Protein AF-A0A0C5W540-F1 (afdb_monomer_lite)

pLDDT: mean 79.54, std 17.99, range [41.78, 96.38]

Foldseek 3Di:
DFWWAQPPPRDTWDWDDDPNDIWTADPVVRDTDGPVRTHGPPPPPDDPPPDPDPDDPPPDDDD

Sequence (63 aa):
MVKKICPHCKNLLEQLKACGCQDWFCQRCGVLVSRKQALPVSAEHSEQELNSPATMATMAVRQ

Structure (mmCIF, N/CA/C/O backbone):
data_AF-A0A0C5W540-F1
#
_entry.id   AF-A0A0C5W540-F1
#
loop_
_atom_site.group_PDB
_atom_site.id
_atom_site.type_symbol
_atom_site.label_atom_id
_atom_site.label_alt_id
_atom_site.label_comp_id
_atom_site.label_asym_id
_atom_site.label_entity_id
_atom_site.label_seq_id
_atom_site.pdbx_PDB_ins_code
_atom_site.Cartn_x
_atom_site.Cartn_y
_atom_site.Cartn_z
_atom_site.occupancy
_atom_site.B_iso_or_equiv
_atom_site.auth_seq_id
_atom_site.auth_comp_id
_atom_site.auth_asym_id
_atom_site.auth_atom_id
_atom_site.pdbx_PDB_model_num
ATOM 1 N N . MET A 1 1 ? 11.751 7.222 4.339 1.00 64.31 1 MET A N 1
ATOM 2 C CA . MET A 1 1 ? 10.811 6.241 3.739 1.00 64.31 1 MET A CA 1
ATOM 3 C C . MET A 1 1 ? 9.387 6.731 3.965 1.00 64.31 1 MET A C 1
ATOM 5 O O . MET A 1 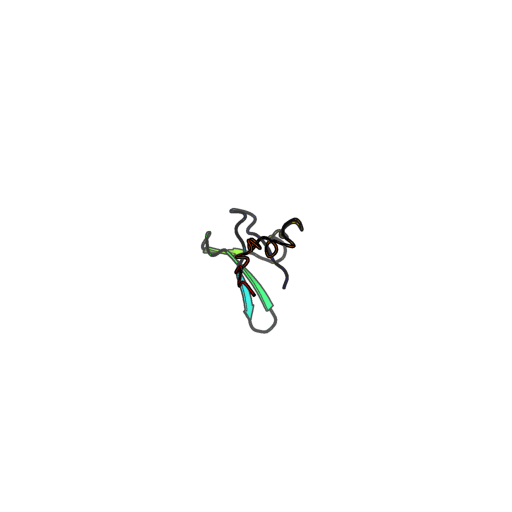1 ? 9.086 7.124 5.083 1.00 64.31 1 MET A O 1
ATOM 9 N N . VAL A 1 2 ? 8.532 6.759 2.936 1.00 80.44 2 VAL A N 1
ATOM 10 C CA . VAL A 1 2 ? 7.132 7.215 3.071 1.00 80.44 2 VAL A CA 1
ATOM 11 C C . VAL A 1 2 ? 6.273 6.042 3.534 1.00 80.44 2 VAL A C 1
ATOM 13 O O . VAL A 1 2 ? 6.077 5.093 2.776 1.00 80.44 2 VAL A O 1
ATOM 16 N N . LYS A 1 3 ? 5.758 6.105 4.765 1.00 88.88 3 LYS A N 1
ATOM 17 C CA . LYS A 1 3 ? 4.839 5.092 5.298 1.00 88.88 3 LYS A CA 1
ATOM 18 C C . LYS A 1 3 ? 3.403 5.412 4.871 1.00 88.88 3 LYS A C 1
ATOM 20 O O . LYS A 1 3 ? 2.966 6.563 4.932 1.00 88.88 3 LYS A O 1
ATOM 25 N N . LYS A 1 4 ? 2.674 4.391 4.426 1.00 93.56 4 LYS A N 1
ATOM 26 C CA . LYS A 1 4 ? 1.276 4.478 3.987 1.00 93.56 4 LYS A CA 1
ATOM 27 C C . LYS A 1 4 ? 0.443 3.383 4.651 1.00 93.56 4 LYS A C 1
ATOM 29 O O . LYS A 1 4 ? 0.987 2.337 5.007 1.00 93.56 4 LYS A O 1
ATOM 34 N N . ILE A 1 5 ? -0.861 3.614 4.779 1.00 95.38 5 ILE A N 1
ATOM 35 C CA . ILE A 1 5 ? -1.822 2.650 5.327 1.00 95.38 5 ILE A CA 1
ATOM 36 C C . ILE A 1 5 ? -2.912 2.295 4.317 1.00 95.38 5 ILE A C 1
ATOM 38 O O . ILE A 1 5 ? -3.278 3.091 3.446 1.00 95.38 5 ILE A O 1
ATOM 42 N N . CYS A 1 6 ? -3.433 1.078 4.451 1.00 95.31 6 CYS A N 1
ATOM 43 C CA . CYS A 1 6 ? -4.529 0.570 3.637 1.00 95.31 6 CYS A CA 1
ATOM 44 C C . CYS A 1 6 ? -5.828 1.336 3.946 1.00 95.31 6 CYS A C 1
ATOM 46 O O . CYS A 1 6 ? -6.207 1.405 5.118 1.00 95.31 6 CYS A O 1
ATOM 48 N N . PRO A 1 7 ? -6.563 1.849 2.941 1.00 94.56 7 PRO A N 1
ATOM 49 C CA . PRO A 1 7 ? -7.828 2.551 3.176 1.00 94.56 7 PRO A CA 1
ATOM 50 C C . PRO A 1 7 ? -8.931 1.639 3.738 1.00 94.56 7 PRO A C 1
ATOM 52 O O . PRO A 1 7 ? -9.864 2.128 4.363 1.00 94.56 7 PRO A O 1
ATOM 55 N N . HIS A 1 8 ? -8.817 0.318 3.556 1.00 94.25 8 HIS A N 1
ATOM 56 C CA . HIS A 1 8 ? -9.817 -0.648 4.017 1.00 94.25 8 HIS A CA 1
ATOM 57 C C . HIS A 1 8 ? -9.584 -1.102 5.459 1.00 94.25 8 HIS A C 1
ATOM 59 O O . HIS A 1 8 ? -10.494 -1.069 6.278 1.00 94.25 8 HIS A O 1
ATOM 65 N N . CYS A 1 9 ? -8.361 -1.532 5.782 1.00 94.81 9 CYS A N 1
ATOM 66 C CA . CYS A 1 9 ? -8.054 -2.146 7.077 1.00 94.81 9 CYS A CA 1
ATOM 67 C C . CYS A 1 9 ? -7.127 -1.307 7.961 1.00 94.81 9 CYS A C 1
ATOM 69 O O . CYS A 1 9 ? -6.751 -1.768 9.037 1.00 94.81 9 CYS A O 1
ATOM 71 N N . LYS A 1 10 ? -6.705 -0.118 7.504 1.00 93.75 10 LYS A N 1
ATOM 72 C CA . LYS A 1 10 ? -5.816 0.821 8.215 1.00 93.75 10 LYS A CA 1
ATOM 73 C C . LYS A 1 10 ? -4.463 0.238 8.658 1.00 93.75 10 LYS A C 1
ATOM 75 O O . LYS A 1 10 ? -3.744 0.870 9.420 1.00 93.75 10 LYS A O 1
ATOM 80 N N . ASN A 1 11 ? -4.086 -0.945 8.1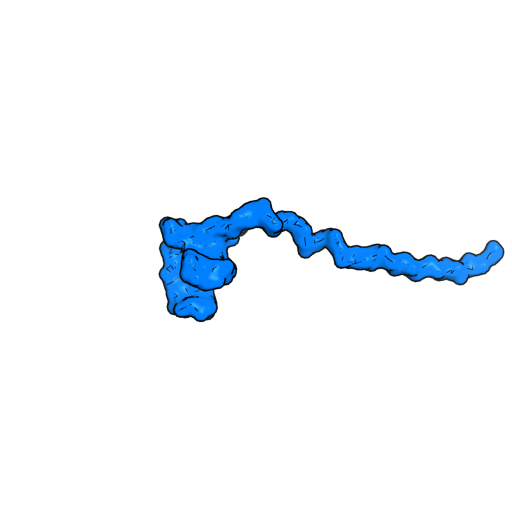68 1.00 93.88 11 ASN A N 1
ATOM 81 C CA . ASN A 1 11 ? -2.782 -1.548 8.442 1.00 93.88 11 ASN A CA 1
ATOM 82 C C . ASN A 1 11 ? -1.697 -0.920 7.562 1.00 93.88 11 ASN A C 1
ATOM 84 O O . ASN A 1 11 ? -1.990 -0.413 6.473 1.00 93.88 11 ASN A O 1
ATOM 88 N N . LEU A 1 12 ? -0.446 -1.002 8.023 1.00 94.56 12 LEU A N 1
ATOM 89 C CA . LEU A 1 12 ? 0.720 -0.599 7.245 1.00 94.56 12 LEU A CA 1
ATOM 90 C C . LEU A 1 12 ? 0.791 -1.372 5.931 1.00 94.56 12 LEU A C 1
ATOM 92 O O . LEU A 1 12 ? 0.574 -2.583 5.874 1.00 94.56 12 LEU A O 1
ATOM 96 N N . LEU A 1 13 ? 1.092 -0.628 4.876 1.00 95.62 13 LEU A N 1
ATOM 97 C CA . LEU A 1 13 ? 1.332 -1.185 3.562 1.00 95.62 13 LEU A CA 1
ATOM 98 C C . LEU A 1 13 ? 2.817 -1.485 3.371 1.00 95.62 13 LEU A C 1
ATOM 100 O O . LEU A 1 13 ? 3.675 -0.679 3.740 1.00 95.62 13 LEU A O 1
ATOM 104 N N . GLU A 1 14 ? 3.105 -2.608 2.725 1.00 94.50 14 GLU A N 1
ATOM 105 C CA . GLU A 1 14 ? 4.438 -2.930 2.236 1.00 94.50 14 GLU A CA 1
ATOM 106 C C . GLU A 1 14 ? 4.722 -2.123 0.967 1.00 94.50 14 GLU A C 1
ATOM 108 O O . GLU A 1 14 ? 3.875 -2.015 0.080 1.00 94.50 14 GLU A O 1
ATOM 113 N N . GLN A 1 15 ? 5.906 -1.522 0.888 1.00 93.38 15 GLN A N 1
ATOM 114 C CA . GLN A 1 15 ? 6.325 -0.752 -0.275 1.00 93.38 15 GLN A CA 1
ATOM 115 C C . GLN A 1 15 ? 6.983 -1.687 -1.292 1.00 93.38 15 GLN A C 1
ATOM 117 O O . GLN A 1 15 ? 8.063 -2.212 -1.033 1.00 93.38 15 GLN A O 1
ATOM 122 N N . LEU A 1 16 ? 6.375 -1.828 -2.469 1.00 92.25 16 LEU A N 1
ATOM 123 C CA . LEU A 1 16 ? 6.940 -2.599 -3.573 1.00 92.25 16 LEU A CA 1
ATOM 124 C C . LEU A 1 16 ? 7.605 -1.652 -4.570 1.00 92.25 16 LEU A C 1
ATOM 126 O O . LEU A 1 16 ? 7.011 -0.658 -4.995 1.00 92.25 16 LEU A O 1
ATOM 130 N N . LYS A 1 17 ? 8.853 -1.951 -4.937 1.00 91.62 17 LYS A N 1
ATOM 131 C CA . LYS A 1 17 ? 9.610 -1.208 -5.948 1.00 91.62 17 LYS A CA 1
ATOM 132 C C . LYS A 1 17 ? 10.119 -2.170 -7.008 1.00 91.62 17 LYS A C 1
ATOM 134 O O . LYS A 1 17 ? 10.885 -3.073 -6.690 1.00 91.62 17 LYS A O 1
ATOM 139 N N . ALA A 1 18 ? 9.736 -1.943 -8.257 1.00 90.06 18 ALA A N 1
ATOM 140 C CA . ALA A 1 18 ? 10.207 -2.726 -9.394 1.00 90.06 18 ALA A CA 1
ATOM 141 C C . ALA A 1 18 ? 10.393 -1.807 -10.603 1.00 90.06 18 ALA A C 1
ATOM 143 O O . ALA A 1 18 ? 9.521 -0.991 -10.896 1.00 90.06 18 ALA A O 1
ATOM 144 N N . CYS A 1 19 ? 11.535 -1.917 -11.290 1.00 89.12 19 CYS A N 1
ATOM 145 C CA . CYS A 1 19 ? 11.808 -1.205 -12.548 1.00 89.12 19 CYS A CA 1
ATOM 146 C C . CYS A 1 19 ? 11.545 0.319 -12.493 1.00 89.12 19 CYS A C 1
ATOM 148 O O . CYS A 1 19 ? 11.083 0.913 -13.461 1.00 89.12 19 CYS A O 1
ATOM 150 N N . GLY A 1 20 ? 11.789 0.956 -11.341 1.00 87.62 20 GLY A N 1
ATOM 151 C CA . GLY A 1 20 ? 11.544 2.391 -11.127 1.00 87.62 20 GLY A CA 1
ATOM 152 C C . GLY A 1 20 ? 10.094 2.769 -10.787 1.00 87.62 20 GLY A C 1
ATOM 153 O O . GLY A 1 20 ? 9.835 3.916 -10.423 1.00 87.6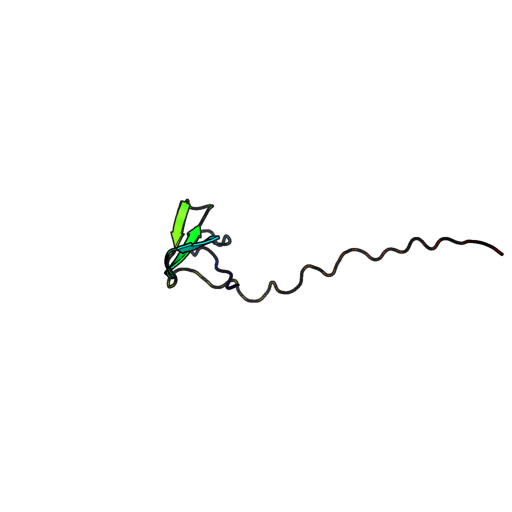2 20 GLY A O 1
ATOM 154 N N . CYS A 1 21 ? 9.158 1.822 -10.832 1.00 88.06 21 CYS A N 1
ATOM 155 C CA . CYS A 1 21 ? 7.791 2.001 -10.355 1.00 88.06 21 CYS A CA 1
ATOM 156 C C . CYS A 1 21 ? 7.683 1.681 -8.861 1.00 88.06 21 CYS A C 1
ATOM 158 O O . CYS A 1 21 ? 8.416 0.845 -8.327 1.00 88.06 21 CYS A O 1
ATOM 160 N N . GLN A 1 22 ? 6.759 2.368 -8.190 1.00 90.12 22 GLN A N 1
ATOM 161 C CA . GLN A 1 22 ? 6.454 2.160 -6.782 1.00 90.12 22 GLN A CA 1
ATOM 162 C C . GLN A 1 22 ? 4.950 1.974 -6.590 1.00 90.12 22 GLN A C 1
ATOM 164 O O . GLN A 1 22 ? 4.172 2.880 -6.908 1.00 90.12 22 GLN A O 1
ATOM 169 N N . ASP A 1 23 ? 4.599 0.856 -5.962 1.00 91.69 23 ASP A N 1
ATOM 170 C CA . ASP A 1 23 ? 3.251 0.498 -5.527 1.00 91.69 23 ASP A CA 1
ATOM 171 C C . ASP A 1 23 ? 3.255 0.095 -4.047 1.00 91.69 23 ASP A C 1
ATOM 173 O O . ASP A 1 23 ? 4.306 0.035 -3.395 1.00 91.69 23 ASP A O 1
ATOM 177 N N . TRP A 1 24 ? 2.069 -0.156 -3.497 1.00 94.81 24 TRP A N 1
ATOM 178 C CA . TRP A 1 24 ? 1.913 -0.659 -2.139 1.00 94.81 24 TRP A CA 1
ATOM 179 C C . TRP A 1 24 ? 1.102 -1.938 -2.124 1.00 94.81 24 TRP A C 1
ATOM 181 O O . TRP A 1 24 ? 0.115 -2.062 -2.843 1.00 94.81 24 TRP A O 1
ATOM 191 N N . PHE A 1 25 ? 1.473 -2.865 -1.251 1.00 96.00 25 PHE A N 1
ATOM 192 C CA . PHE A 1 25 ? 0.736 -4.100 -1.044 1.00 96.00 25 PHE A CA 1
ATOM 193 C C . PHE A 1 25 ? 0.232 -4.189 0.392 1.00 96.00 25 PHE A C 1
ATOM 195 O O . PHE A 1 25 ? 0.961 -3.943 1.355 1.00 96.00 25 PHE A O 1
ATOM 202 N N . CYS A 1 26 ? -1.045 -4.525 0.547 1.00 96.38 26 CYS A N 1
ATOM 203 C CA . CYS A 1 26 ? -1.626 -4.782 1.851 1.00 96.38 26 CYS A CA 1
ATOM 204 C C . CYS A 1 26 ? -1.530 -6.272 2.171 1.00 96.38 26 CYS A C 1
ATOM 206 O O . CYS A 1 26 ? -2.350 -7.050 1.691 1.00 96.38 26 CYS A O 1
ATOM 208 N N . GLN A 1 27 ? -0.605 -6.658 3.052 1.00 95.69 27 GLN A N 1
ATOM 209 C CA . GLN A 1 27 ? -0.437 -8.060 3.460 1.00 95.69 27 GLN A CA 1
ATOM 210 C C . GLN A 1 27 ? -1.678 -8.649 4.151 1.00 95.69 27 GLN A C 1
ATOM 212 O O . GLN A 1 27 ? -1.928 -9.843 4.053 1.00 95.69 27 GLN A O 1
ATOM 217 N N . ARG A 1 28 ? -2.487 -7.819 4.826 1.00 96.19 28 ARG A N 1
ATOM 218 C CA . ARG A 1 28 ? -3.697 -8.280 5.528 1.00 96.19 28 ARG A CA 1
ATOM 219 C C . ARG A 1 28 ? -4.885 -8.507 4.592 1.00 96.19 28 ARG A C 1
ATOM 221 O O . ARG A 1 28 ? -5.655 -9.432 4.804 1.00 96.19 28 ARG A O 1
ATOM 228 N N . CYS A 1 29 ? -5.062 -7.640 3.597 1.00 96.38 29 CYS A N 1
ATOM 229 C CA . CYS A 1 29 ? -6.162 -7.751 2.636 1.00 96.38 29 CYS A CA 1
ATOM 230 C C . CYS A 1 29 ? -5.781 -8.569 1.395 1.00 96.38 29 CYS A C 1
ATOM 232 O O . CYS A 1 29 ? -6.669 -8.966 0.653 1.00 96.38 29 CYS A O 1
ATOM 234 N N . GLY A 1 30 ? -4.485 -8.787 1.150 1.00 96.06 30 GLY A N 1
ATOM 235 C CA . GLY A 1 30 ? -3.986 -9.480 -0.036 1.00 96.06 30 GLY A CA 1
ATOM 236 C C . GLY A 1 30 ? -4.150 -8.682 -1.334 1.00 96.06 30 GLY A C 1
ATOM 237 O O . GLY A 1 30 ? -4.293 -9.279 -2.394 1.00 96.06 30 GLY A O 1
ATOM 238 N N . VAL A 1 31 ? -4.170 -7.344 -1.269 1.00 95.62 31 VAL A N 1
ATOM 239 C CA . VAL A 1 31 ? -4.459 -6.475 -2.427 1.00 95.62 31 VAL A CA 1
ATOM 240 C C . VAL A 1 31 ? -3.367 -5.441 -2.676 1.00 95.62 31 VAL A C 1
ATOM 242 O O . VAL A 1 31 ? -2.747 -4.928 -1.739 1.00 95.62 31 VAL A O 1
ATOM 245 N N . LEU A 1 32 ? -3.176 -5.093 -3.950 1.00 95.19 32 LEU A N 1
ATOM 246 C CA . LEU A 1 32 ? -2.364 -3.953 -4.368 1.00 95.19 32 LEU A CA 1
ATOM 247 C C . LEU A 1 32 ? -3.153 -2.653 -4.194 1.00 95.19 32 LEU A C 1
ATOM 249 O O . LEU A 1 32 ? -4.306 -2.540 -4.607 1.00 95.19 32 LEU A O 1
ATOM 253 N N . VAL A 1 33 ? -2.513 -1.662 -3.587 1.00 94.19 33 VAL A N 1
ATOM 254 C CA . VAL A 1 33 ? -3.059 -0.334 -3.320 1.00 94.19 33 VAL A CA 1
ATOM 255 C C . VAL A 1 33 ? -2.240 0.686 -4.103 1.00 94.19 33 VAL A C 1
ATOM 257 O O . VAL A 1 33 ? -1.027 0.798 -3.938 1.00 94.19 33 VAL A O 1
ATOM 260 N N . SER A 1 34 ? -2.915 1.458 -4.951 1.00 91.25 34 SER A N 1
ATOM 261 C CA . SER A 1 34 ? -2.280 2.493 -5.775 1.00 91.25 34 SER A CA 1
ATOM 262 C C . SER A 1 34 ? -1.874 3.735 -4.963 1.00 91.25 34 SER A C 1
ATOM 264 O O . SER A 1 34 ? -2.426 4.010 -3.893 1.00 91.25 34 SE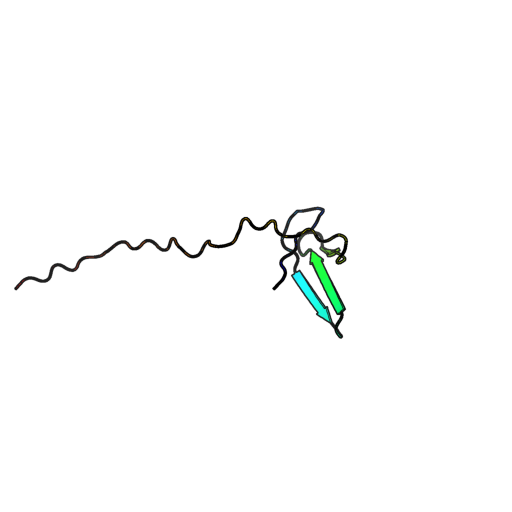R A O 1
ATOM 266 N N . ARG A 1 35 ? -0.975 4.577 -5.509 1.00 88.12 35 ARG A N 1
ATOM 267 C CA . ARG A 1 35 ? -0.513 5.828 -4.845 1.00 88.12 35 ARG A CA 1
ATOM 268 C C . ARG A 1 35 ? -1.632 6.768 -4.435 1.00 88.12 35 ARG A C 1
ATOM 270 O O . ARG A 1 35 ? -1.494 7.467 -3.436 1.00 88.12 35 ARG A O 1
ATOM 277 N N . LYS A 1 36 ? -2.704 6.808 -5.227 1.00 90.25 36 LYS A N 1
ATOM 278 C CA . LYS A 1 36 ? -3.841 7.706 -5.005 1.00 90.25 36 LYS A CA 1
ATOM 279 C C . LYS A 1 36 ? -4.760 7.212 -3.889 1.00 90.25 36 LYS A C 1
ATOM 281 O O . LYS A 1 36 ? -5.377 8.030 -3.223 1.00 90.25 36 LYS A O 1
ATOM 286 N N . GLN A 1 37 ? -4.845 5.897 -3.688 1.00 92.69 37 GLN A N 1
ATOM 287 C CA . GLN A 1 37 ? -5.718 5.287 -2.681 1.00 92.69 37 GLN A CA 1
ATOM 288 C C . GLN A 1 37 ? -5.021 5.085 -1.331 1.00 92.69 37 GLN A C 1
ATOM 290 O O . GLN A 1 37 ? -5.684 5.006 -0.300 1.00 92.69 37 GLN A O 1
ATOM 295 N N . ALA A 1 38 ? -3.690 4.997 -1.323 1.00 92.44 38 ALA A N 1
ATOM 296 C CA . ALA A 1 38 ? -2.904 4.810 -0.113 1.00 92.44 38 ALA A CA 1
ATOM 297 C C . ALA A 1 38 ? -2.939 6.058 0.792 1.00 92.44 38 ALA A C 1
ATOM 299 O O . ALA A 1 38 ? -2.445 7.137 0.427 1.00 92.44 38 ALA A O 1
ATOM 300 N N . LEU A 1 39 ? -3.448 5.896 2.014 1.00 94.00 39 LEU A N 1
ATOM 301 C CA . LEU A 1 39 ? -3.545 6.984 2.986 1.00 94.00 39 LEU A CA 1
ATOM 302 C C . LEU A 1 39 ? -2.183 7.226 3.662 1.00 94.00 39 LEU A C 1
ATOM 304 O O . LEU A 1 39 ? -1.446 6.267 3.912 1.00 94.00 39 LEU A O 1
ATOM 308 N N . PRO A 1 40 ? -1.792 8.484 3.932 1.00 91.25 40 PRO A N 1
ATOM 309 C CA . PRO A 1 40 ? -0.611 8.765 4.743 1.00 91.25 40 PRO A CA 1
ATOM 310 C C . PRO A 1 40 ? -0.788 8.206 6.158 1.00 91.25 40 PRO A C 1
ATOM 312 O O . PRO A 1 40 ? -1.884 8.259 6.711 1.00 91.25 40 PRO A O 1
ATOM 315 N N . VAL A 1 41 ? 0.292 7.690 6.750 1.00 86.69 41 VAL A N 1
ATOM 316 C CA . VAL A 1 41 ? 0.339 7.552 8.211 1.00 86.69 41 VAL A CA 1
ATOM 317 C C . VAL A 1 41 ? 0.309 8.978 8.756 1.00 86.69 41 VAL A C 1
ATOM 319 O O . VAL A 1 41 ? 1.240 9.742 8.497 1.00 86.69 41 VAL A O 1
ATOM 322 N N . SER A 1 42 ? -0.781 9.369 9.414 1.00 73.62 42 SER A N 1
ATOM 323 C CA . SER A 1 42 ? -0.875 10.646 10.122 1.00 73.62 42 SER A CA 1
ATOM 324 C C . SER A 1 42 ? 0.309 10.761 11.087 1.00 73.62 42 SER A C 1
ATOM 326 O O . SER A 1 42 ? 0.691 9.787 11.735 1.00 73.62 42 SER A O 1
ATOM 328 N N . ALA A 1 43 ? 0.950 11.930 11.092 1.00 57.25 43 ALA A N 1
ATOM 329 C CA . ALA A 1 43 ? 2.250 12.204 11.702 1.00 57.25 43 ALA A CA 1
ATOM 330 C C . ALA A 1 43 ? 2.206 12.283 13.241 1.00 57.25 43 ALA A C 1
ATOM 332 O O . ALA A 1 43 ? 2.713 13.225 13.835 1.00 57.25 43 ALA A O 1
ATOM 333 N N . GLU A 1 44 ? 1.612 11.287 13.884 1.00 53.41 44 GLU A N 1
ATOM 334 C CA . GLU A 1 44 ? 1.509 11.168 15.342 1.00 53.41 44 GLU A CA 1
ATOM 335 C C . GLU A 1 44 ? 2.247 9.931 15.883 1.00 53.41 44 GLU A C 1
ATOM 337 O O . GLU A 1 44 ? 2.110 9.570 17.042 1.00 53.41 44 GLU A O 1
ATOM 342 N N . HIS A 1 45 ? 3.128 9.330 15.074 1.00 47.91 45 HIS A N 1
ATOM 343 C CA . HIS A 1 45 ? 4.091 8.322 15.534 1.00 47.91 45 HIS A CA 1
ATOM 344 C C . HIS A 1 45 ? 5.509 8.638 15.045 1.00 47.91 45 HIS A C 1
ATOM 346 O O . HIS A 1 45 ? 6.113 7.896 14.265 1.00 47.91 45 HIS A O 1
ATOM 352 N N . SER A 1 46 ? 6.030 9.770 15.504 1.00 41.78 46 SER A N 1
ATOM 353 C CA . SER A 1 46 ? 7.470 9.972 15.662 1.00 41.78 46 SER A CA 1
ATOM 354 C C . SER A 1 46 ? 7.741 9.766 17.154 1.00 41.78 46 SER A C 1
ATOM 356 O O . SER A 1 46 ? 7.019 10.338 17.954 1.00 41.78 46 SER A O 1
ATOM 358 N N . GLU A 1 47 ? 8.740 8.955 17.514 1.00 50.91 47 GLU A N 1
ATOM 359 C CA . GLU A 1 47 ? 9.251 8.795 18.893 1.00 50.91 47 GLU A CA 1
ATOM 360 C C . GLU A 1 47 ? 8.477 7.830 19.821 1.00 50.91 47 GLU A C 1
ATOM 362 O O . GLU A 1 47 ? 7.884 8.205 20.825 1.00 50.91 47 GLU A O 1
ATOM 367 N N . GLN A 1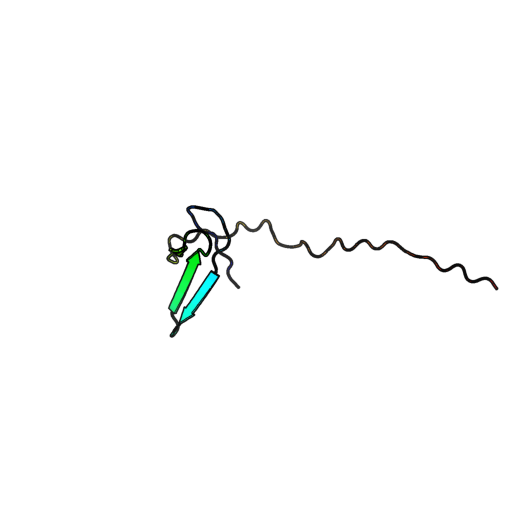 48 ? 8.598 6.527 19.558 1.00 54.31 48 GLN A N 1
ATOM 368 C CA . GLN A 1 48 ? 8.625 5.525 20.633 1.00 54.31 48 GLN A CA 1
ATOM 369 C C . GLN A 1 48 ? 9.927 4.724 20.539 1.00 54.31 48 GLN A C 1
ATOM 371 O O . GLN A 1 48 ? 9.935 3.538 20.239 1.00 54.31 48 GLN A O 1
ATOM 376 N N . GLU A 1 49 ? 11.043 5.404 20.789 1.00 50.97 49 GLU A N 1
ATOM 377 C CA . GLU A 1 49 ? 12.252 4.778 21.335 1.00 50.97 49 GLU A CA 1
ATOM 378 C C . GLU A 1 49 ? 12.864 5.723 22.381 1.00 50.97 49 GLU A C 1
ATOM 380 O O . GLU A 1 49 ? 14.002 6.160 22.287 1.00 50.97 49 GLU A O 1
ATOM 385 N N . LEU A 1 50 ? 12.062 6.105 23.378 1.00 56.72 50 LEU A N 1
ATOM 386 C CA . LEU A 1 50 ? 12.567 6.752 24.587 1.00 56.72 50 LEU A CA 1
ATOM 387 C C . LEU A 1 50 ? 11.704 6.361 25.790 1.00 56.72 50 LEU A C 1
ATOM 389 O O . LEU A 1 50 ? 11.007 7.190 26.353 1.00 56.72 50 LEU A O 1
ATOM 393 N N . ASN A 1 51 ? 11.697 5.071 26.131 1.00 54.16 51 ASN A N 1
ATOM 394 C CA . ASN A 1 51 ? 11.318 4.565 27.458 1.00 54.16 51 ASN A CA 1
ATOM 395 C C . ASN A 1 51 ? 11.899 3.154 27.669 1.00 54.16 51 ASN A C 1
ATOM 397 O O . ASN A 1 51 ? 11.196 2.214 28.031 1.00 54.16 51 ASN A O 1
ATOM 401 N N . SER A 1 52 ? 13.207 2.996 27.447 1.00 54.75 52 SER A N 1
ATOM 402 C CA . SER A 1 52 ? 13.949 1.987 28.208 1.00 54.75 52 SER A CA 1
ATOM 403 C C . SER A 1 52 ? 14.122 2.559 29.617 1.00 54.75 52 SER A C 1
ATOM 405 O O . SER A 1 52 ? 14.674 3.656 29.737 1.00 54.75 52 SER A O 1
ATOM 407 N N . PRO A 1 53 ? 13.631 1.900 30.680 1.00 59.72 53 PRO A N 1
ATOM 408 C CA . PRO A 1 53 ? 13.767 2.419 32.029 1.00 59.72 53 PRO A CA 1
ATOM 409 C C . PRO A 1 53 ? 15.249 2.473 32.396 1.00 59.72 53 PRO A C 1
ATOM 411 O O . PRO A 1 53 ? 15.900 1.451 32.608 1.00 59.72 53 PRO A O 1
ATOM 414 N N . ALA A 1 54 ? 15.780 3.687 32.521 1.00 57.47 54 ALA A N 1
ATOM 415 C CA . ALA A 1 54 ? 16.866 3.920 33.449 1.00 57.47 54 ALA A CA 1
ATOM 416 C C . ALA A 1 54 ? 16.327 3.576 34.845 1.00 57.47 54 ALA A C 1
ATOM 418 O O . ALA A 1 54 ? 15.584 4.343 35.453 1.00 57.47 54 ALA A O 1
ATOM 419 N N . THR A 1 55 ? 16.660 2.396 35.357 1.00 59.00 55 THR A N 1
ATOM 420 C CA . THR A 1 55 ? 16.616 2.147 36.796 1.00 59.00 55 THR A CA 1
ATOM 421 C C . THR A 1 55 ? 17.992 1.679 37.219 1.00 59.00 55 THR A C 1
ATOM 423 O O . THR A 1 55 ? 18.481 0.621 36.834 1.00 59.00 55 THR A O 1
ATOM 426 N N . MET A 1 56 ? 18.633 2.570 37.962 1.00 55.66 56 MET A N 1
ATOM 427 C CA . MET A 1 56 ? 19.940 2.428 38.565 1.00 55.66 56 MET A CA 1
ATOM 428 C C . MET A 1 56 ? 19.995 1.202 39.479 1.00 55.66 56 MET A C 1
ATOM 430 O O . MET A 1 56 ? 19.200 1.085 40.408 1.00 55.66 56 MET A O 1
ATOM 434 N N . ALA A 1 57 ? 21.009 0.363 39.298 1.00 48.28 57 ALA A N 1
ATOM 435 C CA . ALA A 1 57 ? 21.584 -0.383 4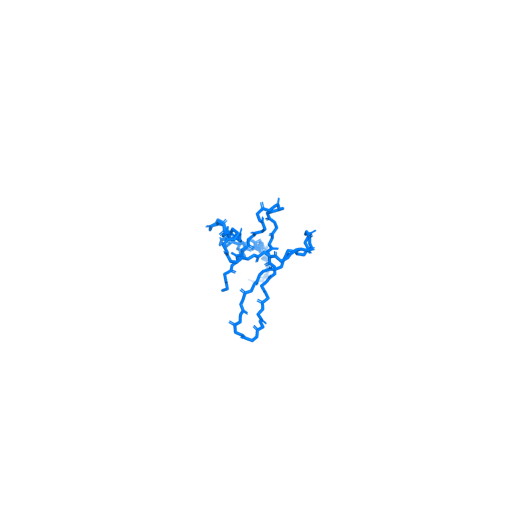0.406 1.00 48.28 57 ALA A CA 1
ATOM 436 C C . ALA A 1 57 ? 22.864 0.345 40.833 1.00 48.28 57 ALA A C 1
ATOM 438 O O . ALA A 1 57 ? 23.942 0.134 40.282 1.00 48.28 57 ALA A O 1
ATOM 439 N N . THR A 1 58 ? 22.721 1.255 41.797 1.00 60.84 58 THR A N 1
ATOM 440 C CA . THR A 1 58 ? 23.835 1.793 42.581 1.00 60.84 58 THR A CA 1
ATOM 441 C C . THR A 1 58 ? 24.540 0.625 43.267 1.00 60.84 58 THR A C 1
ATOM 443 O O . THR A 1 58 ? 24.013 0.066 44.228 1.00 60.84 58 THR A O 1
ATOM 446 N N . MET A 1 59 ? 25.731 0.243 42.803 1.00 51.94 59 MET A N 1
ATOM 447 C CA . MET A 1 59 ? 26.628 -0.574 43.617 1.00 51.94 59 MET A CA 1
ATOM 448 C C . MET A 1 59 ? 27.268 0.323 44.673 1.00 51.94 59 MET A C 1
ATOM 450 O O . MET A 1 59 ? 28.174 1.105 44.394 1.00 51.94 59 MET A O 1
ATOM 454 N N . ALA A 1 60 ? 26.774 0.196 45.901 1.00 58.31 60 ALA A N 1
ATOM 455 C CA . ALA A 1 60 ? 27.495 0.606 47.089 1.00 58.31 60 ALA A CA 1
ATOM 456 C C . ALA A 1 60 ? 28.772 -0.242 47.205 1.00 58.31 60 ALA A C 1
ATOM 458 O O . ALA A 1 60 ? 28.708 -1.422 47.551 1.00 58.31 60 ALA A O 1
ATOM 459 N N . VAL A 1 61 ? 29.933 0.356 46.933 1.00 66.75 61 VAL A N 1
ATOM 460 C CA . VAL A 1 61 ? 31.226 -0.185 47.363 1.00 66.75 61 VAL A CA 1
ATOM 461 C C . VAL A 1 61 ? 31.850 0.803 48.336 1.00 66.75 61 VAL A C 1
ATOM 463 O O . VAL A 1 61 ? 32.097 1.963 48.026 1.00 66.75 61 VAL A O 1
ATOM 466 N N . ARG A 1 62 ? 32.025 0.283 49.547 1.00 61.62 62 ARG A N 1
ATOM 467 C CA . ARG A 1 62 ? 32.669 0.875 50.717 1.00 61.62 62 ARG A CA 1
ATOM 468 C C . ARG A 1 62 ? 34.139 1.159 50.409 1.00 61.62 62 ARG A C 1
ATOM 470 O O . ARG A 1 62 ? 34.771 0.308 49.787 1.00 61.62 62 ARG A O 1
ATOM 477 N N . GLN A 1 63 ? 34.663 2.265 50.931 1.00 64.62 63 GLN A N 1
ATOM 478 C CA . GLN A 1 63 ? 35.993 2.388 51.541 1.00 64.62 63 GLN A CA 1
ATOM 479 C C . GLN A 1 63 ? 35.984 3.601 52.468 1.00 64.62 63 GLN A C 1
ATOM 481 O O . GLN A 1 63 ? 35.466 4.652 52.032 1.00 64.62 63 GLN A O 1
#

Radius of gyration: 20.69 Å; chains: 1; bounding box: 46×22×64 Å

InterPro domains:
  IPR010807 YfgJ-like [PF07191] (3-38)
  IPR029037 DUF1407/YfgJ-like superfamily [G3DSA:2.10.290.10] (1-42)

Secondary structure (DSSP, 8-state):
---EE-TTT-PBPEEEEETTEEEEEETTTTEEE-TTTPEE--S--S-----------------

Organism: NCBI:txid1445510